Protein AF-A0A933YF50-F1 (afdb_monomer_lite)

Structure (mmCIF, N/CA/C/O backbone):
data_AF-A0A933YF50-F1
#
_entry.id   AF-A0A933YF50-F1
#
loop_
_atom_site.group_PDB
_atom_site.id
_atom_site.type_symbol
_atom_site.label_atom_id
_atom_site.label_alt_id
_atom_site.label_comp_id
_atom_site.label_asym_id
_atom_site.label_entity_id
_atom_site.label_seq_id
_atom_site.pdbx_PDB_ins_code
_atom_site.Cartn_x
_atom_site.Cartn_y
_atom_site.Cartn_z
_atom_site.occupancy
_atom_site.B_iso_or_equiv
_atom_site.auth_seq_id
_atom_site.auth_comp_id
_atom_site.auth_asym_id
_atom_site.auth_atom_id
_atom_site.pdbx_PDB_model_num
ATOM 1 N N . SER A 1 1 ? 10.028 -3.557 8.446 1.00 61.69 1 SER A N 1
ATOM 2 C CA . SER A 1 1 ? 9.830 -4.795 9.226 1.00 61.69 1 SER A CA 1
ATOM 3 C C . SER A 1 1 ? 9.872 -5.952 8.250 1.00 61.69 1 SER A C 1
ATOM 5 O O . SER A 1 1 ? 9.310 -5.795 7.168 1.00 61.69 1 SER A O 1
ATOM 7 N N . LYS A 1 2 ? 10.535 -7.068 8.588 1.00 73.38 2 LYS A N 1
ATOM 8 C CA . LYS A 1 2 ? 10.514 -8.281 7.747 1.00 73.38 2 LYS A CA 1
ATOM 9 C C . LYS A 1 2 ? 9.095 -8.850 7.601 1.00 73.38 2 LYS A C 1
ATOM 11 O O . LYS A 1 2 ? 8.786 -9.421 6.558 1.00 73.38 2 LYS A O 1
ATOM 16 N N . ASP A 1 3 ? 8.238 -8.584 8.584 1.00 86.06 3 ASP A N 1
ATOM 17 C CA . ASP A 1 3 ? 6.872 -9.109 8.669 1.00 86.06 3 ASP A CA 1
ATOM 18 C C . ASP A 1 3 ? 5.812 -8.176 8.059 1.00 86.06 3 ASP A C 1
ATOM 20 O O . ASP A 1 3 ? 4.633 -8.505 8.041 1.00 86.06 3 ASP A O 1
ATOM 24 N N . GLY A 1 4 ? 6.220 -7.019 7.523 1.00 93.00 4 GLY A N 1
ATOM 25 C CA . GLY A 1 4 ? 5.300 -5.988 7.032 1.00 93.00 4 GLY A CA 1
ATOM 26 C C . GLY A 1 4 ? 4.767 -5.065 8.135 1.00 93.00 4 GLY A C 1
ATOM 27 O O . GLY A 1 4 ? 5.259 -5.090 9.264 1.00 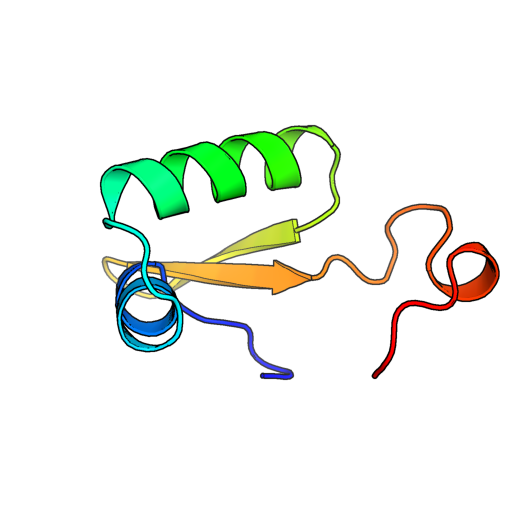93.00 4 GLY A O 1
ATOM 28 N N . MET A 1 5 ? 3.841 -4.171 7.776 1.00 96.56 5 MET A N 1
ATOM 29 C CA . MET A 1 5 ? 3.168 -3.237 8.694 1.00 96.56 5 MET A CA 1
ATOM 30 C C . MET A 1 5 ? 1.723 -2.968 8.265 1.00 96.56 5 MET A C 1
ATOM 32 O O . MET A 1 5 ? 1.407 -3.007 7.073 1.00 96.56 5 MET A O 1
ATOM 36 N N . THR A 1 6 ? 0.850 -2.643 9.215 1.00 96.81 6 THR A N 1
ATOM 37 C CA . THR A 1 6 ? -0.509 -2.168 8.925 1.00 96.81 6 THR A CA 1
ATOM 38 C C . THR A 1 6 ? -0.516 -0.699 8.505 1.00 96.81 6 THR A C 1
ATOM 40 O O . THR A 1 6 ? 0.449 0.045 8.697 1.00 96.81 6 THR A O 1
ATOM 43 N N . VAL A 1 7 ? -1.637 -0.241 7.938 1.00 95.62 7 VAL A N 1
ATOM 44 C CA . VAL A 1 7 ? -1.816 1.178 7.576 1.00 95.62 7 VAL A CA 1
ATOM 45 C C . VAL A 1 7 ? -1.689 2.076 8.812 1.00 95.62 7 VAL A C 1
ATOM 47 O O . VAL A 1 7 ? -1.108 3.159 8.727 1.00 95.62 7 VAL A O 1
ATOM 50 N N . SER A 1 8 ? -2.204 1.630 9.960 1.00 94.44 8 SER A N 1
ATOM 51 C CA . SER A 1 8 ? -2.139 2.344 11.238 1.00 94.44 8 SER A CA 1
ATOM 52 C C . SER A 1 8 ? -0.690 2.506 11.711 1.00 94.44 8 SER A C 1
ATOM 54 O O . SER A 1 8 ? -0.259 3.616 12.023 1.00 94.44 8 SER A O 1
ATOM 56 N N . GLU A 1 9 ? 0.097 1.427 11.672 1.00 95.25 9 GLU A N 1
ATOM 57 C CA . GLU A 1 9 ? 1.520 1.453 12.028 1.00 95.25 9 GLU A CA 1
ATOM 58 C C . GLU A 1 9 ? 2.344 2.329 11.080 1.00 95.25 9 GLU A C 1
ATOM 60 O O . GLU A 1 9 ? 3.196 3.097 11.531 1.00 95.25 9 GLU A O 1
ATOM 65 N N . LEU A 1 10 ? 2.080 2.245 9.771 1.00 95.00 10 LEU A N 1
ATOM 66 C CA . LEU A 1 10 ? 2.724 3.097 8.773 1.00 95.00 10 LEU A CA 1
ATOM 67 C C . LEU A 1 10 ? 2.406 4.565 9.051 1.00 95.00 10 LEU A C 1
ATOM 69 O O . LEU A 1 10 ? 3.322 5.364 9.200 1.00 95.00 10 LEU A O 1
ATOM 73 N N . THR A 1 11 ? 1.132 4.910 9.230 1.00 95.38 11 THR A N 1
ATOM 74 C CA . THR A 1 11 ? 0.694 6.281 9.549 1.00 95.38 11 THR A CA 1
ATOM 75 C C . THR A 1 11 ? 1.381 6.833 10.806 1.00 95.38 11 THR A C 1
ATOM 77 O O . THR A 1 11 ? 1.685 8.018 10.862 1.00 95.38 11 THR A O 1
ATOM 80 N N . GLY A 1 12 ? 1.690 5.989 11.797 1.00 94.88 12 GLY A N 1
ATOM 81 C CA . GLY A 1 12 ? 2.452 6.398 12.983 1.00 94.88 12 GLY A CA 1
ATOM 82 C C . GLY A 1 12 ? 3.942 6.680 12.730 1.00 94.88 12 GLY A C 1
ATOM 83 O O . GLY A 1 12 ? 4.561 7.415 13.497 1.00 94.88 12 GLY A O 1
ATOM 84 N N . LYS A 1 13 ? 4.533 6.115 11.669 1.00 94.31 13 LYS A N 1
ATOM 85 C CA . LYS A 1 13 ? 5.972 6.220 11.351 1.00 94.31 13 LYS A CA 1
ATOM 86 C C . LYS A 1 13 ? 6.301 7.236 10.260 1.00 94.31 13 LYS A C 1
ATOM 88 O O . LYS A 1 13 ? 7.443 7.679 10.170 1.00 94.31 13 LYS A O 1
ATOM 93 N N . ILE A 1 14 ? 5.330 7.605 9.431 1.00 92.25 14 ILE A N 1
ATOM 94 C CA . ILE A 1 14 ? 5.484 8.595 8.359 1.00 92.25 14 ILE A CA 1
ATOM 95 C C . ILE A 1 14 ? 4.551 9.779 8.591 1.00 92.25 14 ILE A C 1
ATOM 97 O O . ILE A 1 14 ? 3.425 9.621 9.043 1.00 92.25 14 ILE A O 1
ATOM 101 N N . LYS A 1 15 ? 5.000 10.990 8.243 1.00 92.19 15 LYS A N 1
ATOM 102 C CA . LYS A 1 15 ? 4.220 12.233 8.398 1.00 92.19 15 LYS A CA 1
ATOM 103 C C . LYS A 1 15 ? 3.144 12.388 7.307 1.00 92.19 15 LYS A C 1
ATOM 105 O O . LYS A 1 15 ? 3.059 13.429 6.663 1.00 92.19 15 LYS A O 1
ATOM 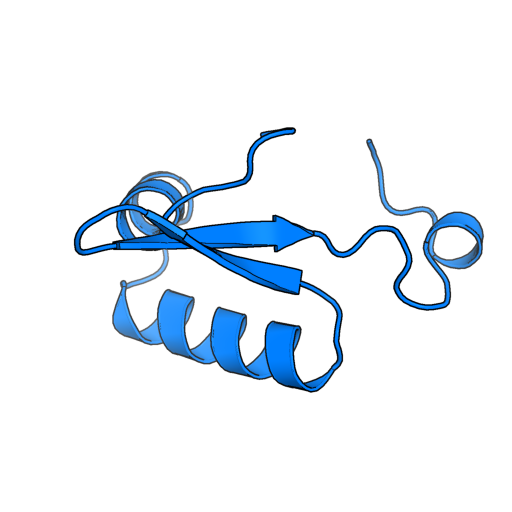110 N N . LEU A 1 16 ? 2.341 11.349 7.081 1.00 93.00 16 LEU A N 1
ATOM 111 C CA . LEU A 1 16 ? 1.233 11.315 6.123 1.00 93.00 16 LEU A CA 1
ATOM 112 C C . LEU A 1 16 ? -0.059 10.895 6.826 1.00 93.00 16 LEU A C 1
ATOM 114 O O . LEU A 1 16 ? -0.034 10.188 7.826 1.00 93.00 16 LEU A O 1
ATOM 118 N N . ARG A 1 17 ? -1.208 11.321 6.293 1.00 95.81 17 ARG A N 1
ATOM 119 C CA . ARG A 1 17 ? -2.522 10.917 6.818 1.00 95.81 17 ARG A CA 1
ATOM 120 C C . ARG A 1 17 ? -2.902 9.526 6.309 1.00 95.81 17 ARG A C 1
ATOM 122 O O . ARG A 1 17 ? -2.563 9.168 5.183 1.00 95.81 17 ARG A O 1
ATOM 129 N N . GLN A 1 18 ? -3.693 8.789 7.086 1.00 94.94 18 GLN A N 1
ATOM 130 C CA . GLN A 1 18 ? -4.129 7.425 6.756 1.00 94.94 18 GLN A CA 1
ATOM 131 C C . GLN A 1 18 ? -4.753 7.265 5.347 1.00 94.94 18 GLN A C 1
ATOM 133 O O . GLN A 1 18 ? -4.407 6.295 4.664 1.00 94.94 18 GLN A O 1
ATOM 138 N N . PRO A 1 19 ? -5.599 8.194 4.838 1.00 96.88 19 PRO A N 1
ATOM 139 C CA . PRO A 1 19 ? -6.122 8.099 3.471 1.00 96.88 19 PRO A CA 1
ATOM 140 C C . PRO A 1 19 ? -5.022 8.188 2.407 1.00 96.88 19 PRO A C 1
ATOM 142 O O . PRO A 1 19 ? -5.058 7.464 1.417 1.00 96.88 19 PRO A O 1
ATOM 145 N N . THR A 1 20 ? -4.011 9.029 2.636 1.00 96.38 20 THR A N 1
ATOM 146 C CA . THR A 1 20 ? -2.850 9.177 1.749 1.00 96.38 20 THR A CA 1
ATOM 147 C C . THR A 1 20 ? -1.992 7.916 1.759 1.00 96.38 20 THR A C 1
ATOM 149 O O . THR A 1 20 ? -1.629 7.418 0.698 1.00 96.38 20 THR A O 1
ATOM 152 N N . VAL A 1 21 ? -1.736 7.346 2.943 1.00 96.56 21 VAL A N 1
ATOM 153 C CA . VAL A 1 21 ? -1.017 6.068 3.079 1.00 96.56 21 VAL A CA 1
ATOM 154 C C . VAL A 1 21 ? -1.757 4.956 2.333 1.00 96.56 21 VAL A C 1
ATOM 156 O O . VAL A 1 21 ? -1.151 4.228 1.553 1.00 96.56 21 VAL A O 1
ATOM 159 N N . THR A 1 22 ? -3.077 4.867 2.503 1.00 96.50 22 THR A N 1
ATOM 160 C CA . THR A 1 22 ? -3.919 3.879 1.809 1.00 96.50 22 THR A CA 1
ATOM 161 C C . THR A 1 22 ? -3.865 4.058 0.293 1.00 96.50 22 THR A C 1
ATOM 163 O O . THR A 1 22 ? -3.689 3.085 -0.437 1.00 96.50 22 THR A O 1
ATOM 166 N N . HIS A 1 23 ? -3.977 5.298 -0.191 1.00 96.56 23 HIS A N 1
ATOM 167 C CA . HIS A 1 23 ? -3.881 5.602 -1.616 1.00 96.56 23 HIS A CA 1
ATOM 168 C C . HIS A 1 23 ? -2.531 5.158 -2.199 1.00 96.56 23 HIS A C 1
ATOM 170 O O . HIS A 1 23 ? -2.505 4.456 -3.206 1.00 96.56 23 HIS A O 1
ATOM 176 N N . HIS A 1 24 ? -1.417 5.486 -1.540 1.00 96.12 24 HIS A N 1
ATOM 177 C CA . HIS A 1 24 ? 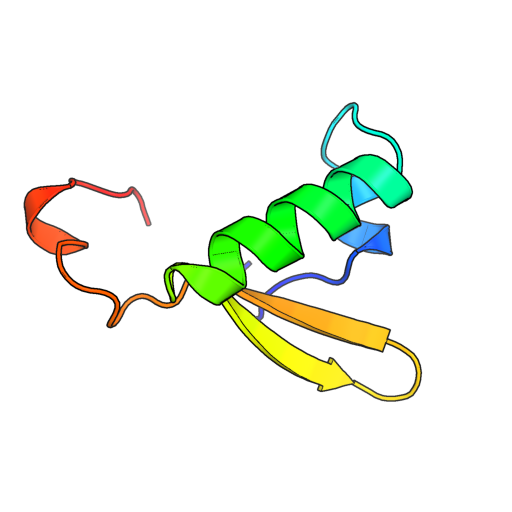-0.088 5.072 -1.992 1.00 96.12 24 HIS A CA 1
ATOM 178 C C . HIS A 1 24 ? 0.096 3.555 -1.970 1.00 96.12 24 HIS A C 1
ATOM 180 O O . HIS A 1 24 ? 0.619 3.002 -2.930 1.00 96.12 24 HIS A O 1
ATOM 186 N N . LEU A 1 25 ? -0.380 2.862 -0.932 1.00 96.25 25 LEU A N 1
ATOM 187 C CA . LEU A 1 25 ? -0.310 1.400 -0.871 1.00 96.25 25 LEU A CA 1
ATOM 188 C C . LEU A 1 25 ? -1.122 0.729 -1.984 1.00 96.25 25 LEU A C 1
ATOM 190 O O . LEU A 1 25 ? -0.687 -0.288 -2.516 1.00 96.25 25 LEU A O 1
ATOM 194 N N . ASN A 1 26 ? -2.261 1.302 -2.379 1.00 96.00 26 ASN A N 1
ATOM 195 C CA . ASN A 1 26 ? -3.025 0.805 -3.525 1.00 96.00 26 ASN A CA 1
ATOM 196 C C . ASN A 1 26 ? -2.254 0.974 -4.841 1.00 96.00 26 ASN A C 1
ATOM 198 O O . ASN A 1 26 ? -2.231 0.045 -5.645 1.00 96.00 26 ASN A O 1
ATOM 202 N N . VAL A 1 27 ? -1.594 2.121 -5.041 1.00 95.12 27 VAL A N 1
ATOM 203 C CA . VAL A 1 27 ? -0.737 2.353 -6.216 1.00 95.12 27 VAL A CA 1
ATOM 204 C C . VAL A 1 27 ? 0.440 1.378 -6.218 1.00 95.12 27 VAL A C 1
ATOM 206 O O . VAL A 1 27 ? 0.634 0.668 -7.198 1.00 95.12 27 VAL A O 1
ATOM 209 N N . LEU A 1 28 ? 1.172 1.265 -5.109 1.00 93.50 28 LEU A N 1
ATOM 210 C CA . LEU A 1 28 ? 2.305 0.344 -4.980 1.00 93.50 28 LEU A CA 1
ATOM 211 C C . LEU A 1 28 ? 1.896 -1.115 -5.213 1.00 93.50 28 LEU A C 1
ATOM 213 O O . LEU A 1 28 ? 2.614 -1.854 -5.873 1.00 93.50 28 LEU A O 1
ATOM 217 N N . ARG A 1 29 ? 0.720 -1.523 -4.728 1.00 93.94 29 ARG A N 1
ATOM 218 C CA . ARG A 1 29 ? 0.175 -2.860 -4.980 1.00 93.94 29 ARG A CA 1
ATOM 219 C C . ARG A 1 29 ? -0.197 -3.062 -6.452 1.00 93.94 29 ARG A C 1
ATOM 221 O O . ARG A 1 29 ? -0.034 -4.159 -6.966 1.00 93.94 29 ARG A O 1
ATOM 228 N N . SER A 1 30 ? -0.708 -2.033 -7.134 1.00 93.25 30 SER A N 1
ATOM 229 C CA . SER A 1 30 ? -1.075 -2.130 -8.558 1.00 93.25 30 SER A CA 1
ATOM 230 C C . SER A 1 30 ? 0.120 -2.351 -9.487 1.00 93.25 30 SER A C 1
ATOM 232 O O . SER A 1 30 ? -0.054 -2.905 -10.567 1.00 93.25 30 SER A O 1
ATOM 234 N N . VAL A 1 31 ? 1.318 -1.956 -9.050 1.00 90.56 31 VAL A N 1
ATOM 235 C CA . VAL A 1 31 ? 2.589 -2.198 -9.752 1.00 90.56 31 VAL A CA 1
ATOM 236 C C . VAL A 1 31 ? 3.389 -3.343 -9.128 1.00 90.56 31 VAL A C 1
ATOM 238 O O . VAL A 1 31 ? 4.581 -3.465 -9.378 1.00 90.56 31 VAL A O 1
ATOM 241 N N . ASP A 1 32 ? 2.738 -4.146 -8.284 1.00 91.25 32 ASP A N 1
ATOM 242 C CA . ASP A 1 32 ? 3.310 -5.310 -7.608 1.00 91.25 32 ASP A CA 1
ATOM 243 C C . ASP A 1 32 ? 4.526 -5.013 -6.710 1.00 91.25 32 ASP A C 1
ATOM 245 O O . ASP A 1 32 ? 5.262 -5.909 -6.335 1.00 91.25 32 ASP A O 1
ATOM 249 N N . ALA A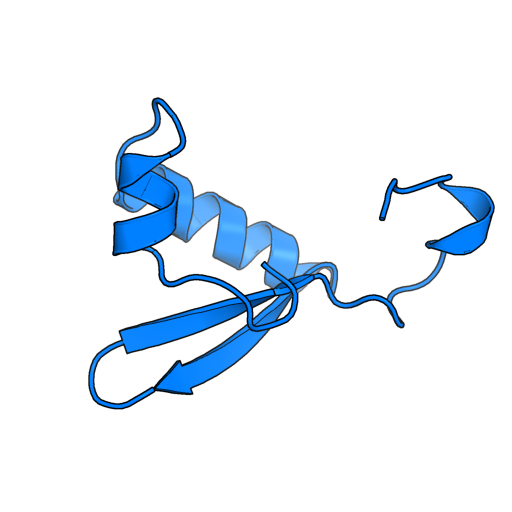 1 33 ? 4.739 -3.761 -6.294 1.00 90.38 33 ALA A N 1
ATOM 250 C CA . ALA A 1 33 ? 5.855 -3.388 -5.417 1.00 90.38 33 ALA A CA 1
ATOM 251 C C . ALA A 1 33 ? 5.627 -3.781 -3.945 1.00 90.38 33 ALA A C 1
ATOM 253 O O . ALA A 1 33 ? 6.569 -3.853 -3.147 1.00 90.38 33 ALA A O 1
ATOM 254 N N . VAL A 1 34 ? 4.369 -4.003 -3.554 1.00 93.38 34 VAL A N 1
ATOM 255 C CA . VAL A 1 34 ? 3.995 -4.473 -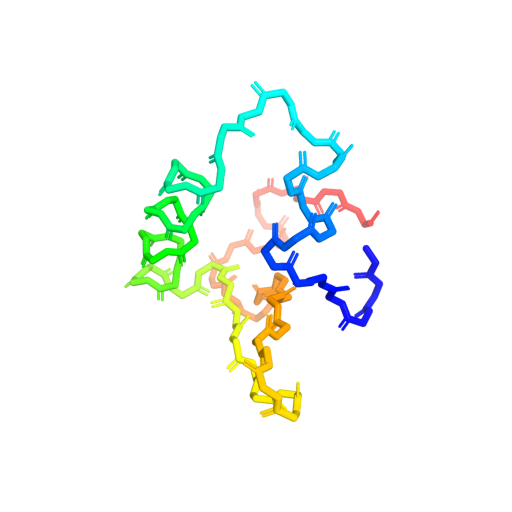2.216 1.00 93.38 34 VAL A CA 1
ATOM 256 C C . VAL A 1 34 ? 2.929 -5.552 -2.289 1.00 93.38 34 VAL A C 1
ATOM 258 O O . VAL A 1 34 ? 1.956 -5.449 -3.035 1.00 93.38 34 VAL A O 1
ATOM 261 N N . GLU A 1 35 ? 3.064 -6.534 -1.412 1.00 94.38 35 GLU A N 1
ATOM 262 C CA . GLU A 1 35 ? 2.047 -7.536 -1.146 1.00 94.38 35 GLU A CA 1
ATOM 263 C C . GLU A 1 35 ? 1.184 -7.111 0.040 1.00 94.38 35 GLU A C 1
ATOM 265 O O . GLU A 1 35 ? 1.605 -6.343 0.913 1.00 94.38 35 GLU A O 1
ATOM 270 N N . SER A 1 36 ? -0.038 -7.641 0.097 1.00 95.12 36 SER A N 1
ATOM 271 C CA . SER A 1 36 ? -0.943 -7.419 1.222 1.00 95.12 36 SER A CA 1
ATOM 272 C C . SER A 1 36 ? -1.597 -8.718 1.663 1.00 95.12 36 SER A C 1
ATOM 274 O O . SER A 1 36 ? -2.215 -9.387 0.833 1.00 95.12 36 SER A O 1
ATOM 276 N N . SER A 1 37 ? -1.558 -9.014 2.958 1.00 95.81 37 SER A N 1
ATOM 277 C CA . SER A 1 37 ? -2.241 -10.162 3.556 1.00 95.81 37 SER A CA 1
ATOM 278 C C . SER A 1 37 ? -3.266 -9.708 4.606 1.00 95.81 37 SER A C 1
ATOM 280 O O . SER A 1 37 ? -3.080 -8.674 5.261 1.00 95.81 37 SER A O 1
ATOM 282 N N . PRO A 1 38 ? -4.398 -10.419 4.750 1.00 95.38 38 PRO A N 1
ATOM 283 C CA . PRO A 1 38 ? -5.352 -10.143 5.817 1.00 95.38 38 PRO A CA 1
ATOM 284 C C . PRO A 1 38 ? -4.763 -10.530 7.182 1.00 95.38 38 PRO A C 1
ATOM 286 O O . PRO A 1 38 ? -4.161 -11.592 7.327 1.00 95.38 38 PRO A O 1
ATOM 289 N N . HIS A 1 39 ? -4.980 -9.688 8.192 1.00 93.50 39 HIS A N 1
ATOM 290 C CA . HIS A 1 39 ? -4.624 -9.955 9.584 1.00 93.50 39 HIS A CA 1
ATOM 291 C C . HIS A 1 39 ? -5.758 -9.477 10.500 1.00 93.50 39 HIS A C 1
ATOM 293 O O . HIS A 1 39 ? -5.827 -8.317 10.914 1.00 93.50 39 HIS A O 1
ATOM 299 N N . GLY A 1 40 ? -6.716 -10.371 10.762 1.00 93.00 40 GLY A N 1
ATOM 300 C CA . GLY A 1 40 ? -7.936 -10.034 11.494 1.00 93.00 40 GLY A CA 1
ATOM 301 C C . GLY A 1 40 ? -8.762 -8.973 10.761 1.00 93.00 40 GLY A C 1
ATOM 302 O O . GLY A 1 40 ? -9.247 -9.211 9.658 1.00 93.00 40 GLY A O 1
ATOM 303 N N . ARG A 1 41 ? -8.936 -7.803 11.389 1.00 93.12 41 ARG A N 1
ATOM 304 C CA . ARG A 1 41 ? -9.669 -6.657 10.814 1.00 93.12 41 ARG A CA 1
ATOM 305 C C . ARG A 1 41 ? -8.785 -5.717 9.994 1.00 93.12 41 ARG A C 1
ATOM 307 O O . ARG A 1 41 ? -9.301 -4.787 9.380 1.00 93.12 41 ARG A O 1
ATOM 314 N N . GLU A 1 42 ? -7.476 -5.934 10.000 1.00 94.19 42 GLU A N 1
ATOM 315 C CA . GLU A 1 42 ? -6.509 -5.093 9.306 1.00 94.19 42 GLU A CA 1
ATOM 316 C C . GLU A 1 42 ? -5.853 -5.851 8.146 1.00 94.19 42 GLU A C 1
ATOM 318 O O . GLU A 1 42 ? -6.047 -7.051 7.936 1.00 94.19 42 GLU A O 1
ATOM 323 N N . ARG A 1 43 ? -5.071 -5.117 7.355 1.00 95.00 43 ARG A N 1
ATOM 324 C CA . ARG A 1 43 ? -4.198 -5.671 6.322 1.00 95.00 43 ARG A CA 1
ATOM 325 C C . ARG A 1 43 ? -2.766 -5.305 6.651 1.00 95.00 43 ARG A C 1
ATOM 327 O O . ARG A 1 43 ? -2.489 -4.146 6.964 1.00 95.00 43 ARG A O 1
ATOM 334 N N . VAL A 1 44 ? -1.882 -6.283 6.533 1.00 96.62 44 VAL A N 1
ATOM 335 C CA . VAL A 1 44 ? -0.439 -6.096 6.650 1.00 96.62 44 VAL A CA 1
ATOM 336 C C . VAL A 1 44 ? 0.128 -5.955 5.246 1.00 96.62 44 VAL A C 1
ATOM 338 O O . VAL A 1 44 ? -0.211 -6.737 4.358 1.00 96.62 44 VAL A O 1
ATOM 341 N N . TYR A 1 45 ? 0.966 -4.943 5.046 1.00 96.06 45 TYR A N 1
ATOM 342 C CA . TYR A 1 45 ? 1.648 -4.667 3.787 1.00 96.06 45 TYR A CA 1
ATOM 343 C C . TYR A 1 45 ? 3.138 -4.957 3.920 1.00 96.06 45 TYR A C 1
ATOM 345 O O . TYR A 1 45 ? 3.778 -4.524 4.882 1.00 96.06 45 TYR A O 1
ATOM 353 N N . LYS A 1 46 ? 3.698 -5.659 2.936 1.00 94.62 46 LYS A N 1
ATOM 354 C CA . LYS A 1 46 ? 5.116 -6.026 2.870 1.00 94.62 46 LYS A CA 1
ATOM 355 C C . LYS A 1 46 ? 5.665 -5.667 1.494 1.00 94.62 46 LYS A C 1
ATOM 357 O O . LYS A 1 46 ? 4.940 -5.739 0.513 1.00 94.62 46 LYS A O 1
ATOM 362 N N . LEU A 1 47 ? 6.938 -5.284 1.417 1.00 90.94 47 LEU A N 1
ATOM 363 C CA . LEU A 1 47 ? 7.618 -5.144 0.128 1.00 90.94 47 LEU A CA 1
ATOM 364 C C . LEU A 1 47 ? 7.610 -6.488 -0.603 1.00 90.94 47 LEU A C 1
ATOM 366 O O . LEU A 1 47 ? 8.035 -7.491 -0.022 1.00 90.94 47 LEU A O 1
ATOM 370 N N . ASN A 1 48 ? 7.157 -6.480 -1.854 1.00 89.75 48 ASN A N 1
ATOM 371 C CA . ASN A 1 48 ? 7.308 -7.622 -2.740 1.00 89.75 48 ASN A CA 1
ATOM 372 C C . ASN A 1 48 ? 8.756 -7.627 -3.232 1.00 89.75 48 ASN A C 1
ATOM 374 O O . ASN A 1 48 ? 9.112 -6.844 -4.105 1.00 89.75 48 ASN A O 1
ATOM 378 N N . ARG A 1 49 ? 9.604 -8.464 -2.634 1.00 81.62 49 ARG A N 1
ATOM 379 C CA . ARG A 1 49 ? 11.030 -8.537 -2.995 1.00 81.62 49 ARG A CA 1
ATOM 380 C C . ARG A 1 49 ? 11.292 -9.358 -4.257 1.00 81.62 49 ARG A C 1
ATOM 382 O O . ARG A 1 49 ? 12.404 -9.314 -4.770 1.00 81.62 49 ARG A O 1
ATOM 389 N N . ASP A 1 50 ? 10.268 -10.040 -4.754 1.00 81.38 50 ASP A N 1
ATOM 390 C CA . ASP A 1 50 ? 10.304 -10.785 -6.007 1.00 81.38 50 ASP A CA 1
ATOM 391 C C . ASP A 1 50 ? 9.888 -9.895 -7.194 1.00 81.38 50 ASP A C 1
ATOM 393 O O . ASP A 1 50 ? 10.080 -10.268 -8.353 1.00 81.38 50 ASP A O 1
ATOM 397 N N . ALA A 1 51 ? 9.366 -8.689 -6.918 1.00 72.38 51 ALA A N 1
ATOM 398 C CA . ALA A 1 51 ? 9.036 -7.699 -7.931 1.00 72.38 51 ALA A CA 1
ATOM 399 C C . ALA A 1 51 ? 10.290 -7.313 -8.730 1.00 72.38 51 ALA A C 1
ATOM 401 O O . ALA A 1 51 ? 11.336 -6.949 -8.180 1.00 72.38 51 ALA A O 1
ATOM 402 N N . HIS A 1 52 ? 10.165 -7.417 -10.052 1.00 58.53 52 HIS A N 1
ATOM 403 C CA . HIS A 1 52 ? 11.217 -7.193 -11.038 1.00 58.53 52 HIS A CA 1
ATOM 404 C C . HIS A 1 52 ? 12.058 -5.942 -10.714 1.00 58.53 52 HIS A C 1
ATOM 406 O O . HIS A 1 52 ? 11.519 -4.844 -10.618 1.00 58.53 52 HIS A O 1
ATOM 412 N N . CYS A 1 53 ? 13.380 -6.128 -10.622 1.00 60.00 53 CYS A N 1
ATOM 413 C CA . CYS A 1 53 ? 14.439 -5.137 -10.371 1.00 60.00 53 CYS A CA 1
ATOM 414 C C . CYS A 1 53 ? 14.981 -4.982 -8.942 1.00 60.00 53 CYS A C 1
ATOM 416 O O . CYS A 1 53 ? 15.845 -4.138 -8.767 1.00 60.00 53 CYS A O 1
ATOM 418 N N . PHE A 1 54 ? 14.609 -5.772 -7.928 1.00 58.88 54 PHE A N 1
ATOM 419 C CA . PHE A 1 54 ? 15.164 -5.569 -6.568 1.00 58.88 54 PHE A CA 1
ATOM 420 C C . PHE A 1 54 ? 16.707 -5.478 -6.503 1.00 58.88 54 PHE A C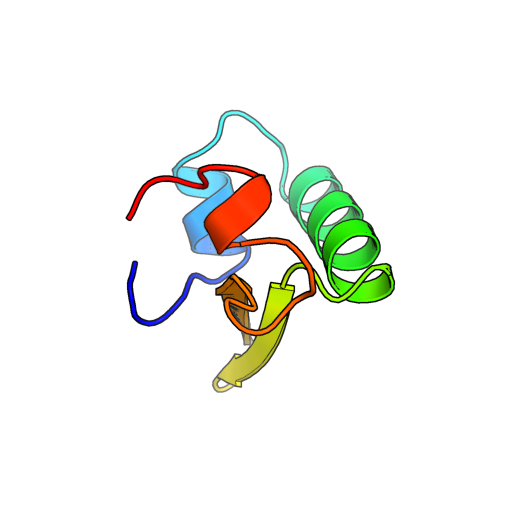 1
ATOM 422 O O . PHE A 1 54 ? 17.244 -4.569 -5.862 1.00 58.88 54 PHE A O 1
ATOM 429 N N . GLU A 1 55 ? 17.409 -6.352 -7.231 1.00 57.00 55 GLU A N 1
ATOM 430 C CA . GLU A 1 55 ? 18.878 -6.356 -7.339 1.00 57.00 55 GLU A CA 1
ATOM 431 C C . GLU A 1 55 ? 19.422 -5.219 -8.230 1.00 57.00 55 GLU A C 1
ATOM 433 O O . GLU A 1 55 ? 20.435 -4.596 -7.911 1.00 57.00 55 GLU A O 1
ATOM 438 N N . GLU A 1 56 ? 18.728 -4.877 -9.320 1.00 59.44 56 GLU A N 1
ATOM 439 C CA . GLU A 1 56 ? 19.143 -3.809 -10.248 1.00 59.44 56 GLU A CA 1
ATOM 440 C C . GLU A 1 56 ? 18.881 -2.401 -9.683 1.00 59.44 56 GLU A C 1
ATOM 442 O O . GLU A 1 56 ? 19.667 -1.474 -9.886 1.00 59.44 56 GLU A O 1
ATOM 447 N N . CYS A 1 57 ? 17.803 -2.249 -8.915 1.00 61.34 57 CYS A N 1
ATOM 448 C CA . CYS A 1 57 ? 17.324 -1.010 -8.311 1.00 61.34 57 CYS A CA 1
ATOM 449 C C . CYS A 1 57 ? 17.988 -0.709 -6.948 1.00 61.34 57 CYS A C 1
ATOM 451 O O . CYS A 1 57 ? 17.702 0.330 -6.352 1.00 61.34 57 CYS A O 1
ATOM 453 N N . LYS A 1 58 ? 18.890 -1.584 -6.460 1.00 61.59 58 LYS A N 1
ATOM 454 C CA . LYS A 1 58 ? 19.649 -1.441 -5.197 1.00 61.59 58 LYS A CA 1
ATOM 455 C C . LYS A 1 58 ? 18.777 -1.067 -3.993 1.00 61.59 58 LYS A C 1
ATOM 457 O O . LYS A 1 58 ? 19.144 -0.194 -3.203 1.00 61.59 58 LYS A O 1
ATOM 462 N N . ILE A 1 59 ? 17.612 -1.694 -3.850 1.00 60.72 59 ILE A N 1
ATOM 463 C CA . ILE A 1 59 ? 16.704 -1.374 -2.745 1.00 60.72 59 ILE A CA 1
ATOM 464 C C . ILE A 1 59 ? 17.318 -1.912 -1.433 1.00 60.72 59 ILE A C 1
ATOM 466 O O . ILE A 1 59 ? 17.535 -3.119 -1.323 1.00 60.72 59 ILE A O 1
ATOM 470 N N . PRO A 1 60 ? 17.634 -1.053 -0.441 1.00 59.09 60 PRO A N 1
ATOM 471 C CA . PRO A 1 60 ? 18.345 -1.467 0.769 1.00 59.09 60 PRO A CA 1
ATOM 472 C C . PRO A 1 60 ? 17.511 -2.401 1.664 1.00 59.09 60 PRO A C 1
ATOM 474 O O . PRO A 1 60 ? 16.279 -2.336 1.683 1.00 59.09 60 PRO A O 1
ATOM 477 N N . TYR A 1 61 ? 18.213 -3.277 2.398 1.00 55.78 61 TYR A N 1
ATOM 478 C CA . TYR A 1 61 ? 17.648 -4.372 3.200 1.00 55.78 61 TYR A CA 1
ATOM 479 C C . TYR A 1 61 ? 16.872 -3.937 4.442 1.00 55.78 61 TYR A C 1
ATOM 481 O O . TYR A 1 61 ? 17.375 -3.087 5.208 1.00 55.78 61 TYR A O 1
#

Foldseek 3Di:
DQFAAWLVVVVVVDVDDSVVSVVVLVVCVVQPQWDWDDDPPTIGIDGPCVRPCNPVVVDDD

Sequence (61 aa):
SKDGMTVSELTGKIKLRQPTVTHHLNVLRSVDAVESSPHGRERVYKLNRDAHCFEECKIPY

pLDDT: mean 86.86, std 13.72, range [55.78, 96.88]

Radius of gyration: 11.9 Å; chains: 1; bounding box: 29×23×24 Å

Secondary structure (DSSP, 8-state):
-TT-EEHHHHHHHSSS-HHHHHHHHHHHHHTTSEEEEEETTEEEEEE-TTSTTTTTTT---